Protein AF-A0A835EN81-F1 (afdb_monomer_lite)

Sequence (90 aa):
MAEEIRRRGRGGRRRPSSSRAALRRKVRELRRLVPGGDEAPEGALLARAADYIAGLRARVELLRALAAACEVAAGQPMQAVGGGGGECMG

Radius of gyration: 34.15 Å; chains: 1; bounding box: 62×20×129 Å

InterPro domains:
  IPR036638 Helix-loop-helix DNA-binding domain superfamily [SSF47459] (20-77)
  IP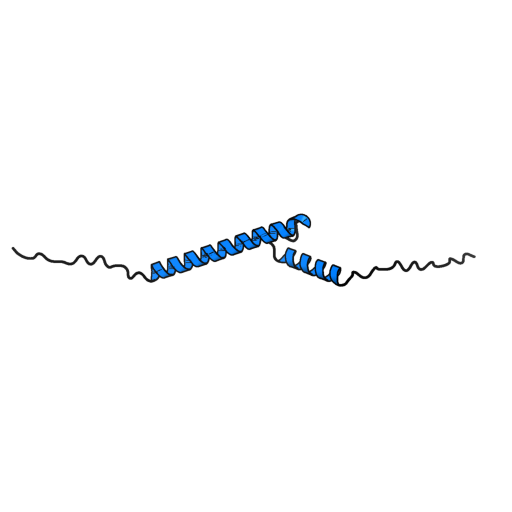R044660 Transcription factor IBH1-like [PTHR33124] (14-70)

Structure (mmCIF, N/CA/C/O backbone):
data_AF-A0A835EN81-F1
#
_entry.id   AF-A0A835EN81-F1
#
loop_
_atom_site.group_PDB
_atom_site.id
_atom_site.type_symbol
_atom_site.label_atom_id
_atom_site.label_alt_id
_atom_site.label_comp_id
_atom_site.label_asym_id
_atom_site.label_entity_id
_atom_site.label_seq_id
_atom_site.pdbx_PDB_ins_code
_atom_site.Cartn_x
_atom_site.Cartn_y
_atom_site.Cartn_z
_atom_site.occupancy
_atom_site.B_iso_or_equiv
_atom_site.auth_seq_id
_atom_site.auth_comp_id
_atom_site.auth_asym_id
_atom_site.auth_atom_id
_atom_site.pdbx_PDB_model_num
ATOM 1 N N . MET A 1 1 ? -17.996 4.207 67.613 1.00 42.38 1 MET A N 1
ATOM 2 C CA . MET A 1 1 ? -17.450 3.046 66.881 1.00 42.38 1 MET A CA 1
ATOM 3 C C . MET A 1 1 ? -18.062 3.046 65.498 1.00 42.38 1 MET A C 1
ATOM 5 O O . MET A 1 1 ? -19.264 2.861 65.378 1.00 42.38 1 MET A O 1
ATOM 9 N N . ALA A 1 2 ? -17.258 3.395 64.497 1.00 49.56 2 ALA A N 1
ATOM 10 C CA . ALA A 1 2 ? -17.649 3.412 63.097 1.00 49.56 2 ALA A CA 1
ATOM 11 C C . ALA A 1 2 ? -17.632 1.980 62.554 1.00 49.56 2 ALA A C 1
ATOM 13 O O . ALA A 1 2 ? -16.615 1.304 62.692 1.00 49.56 2 ALA A O 1
ATOM 14 N N . GLU A 1 3 ? -18.715 1.534 61.922 1.00 47.12 3 GLU A N 1
ATOM 15 C CA . GLU A 1 3 ? -18.674 0.327 61.099 1.00 47.12 3 GLU A CA 1
ATOM 16 C C . GLU A 1 3 ? -19.064 0.689 59.667 1.00 47.12 3 GLU A C 1
ATOM 18 O O . GLU A 1 3 ? -20.221 0.870 59.288 1.00 47.12 3 GLU A O 1
ATOM 23 N N . GLU A 1 4 ? -18.010 0.915 58.895 1.00 52.16 4 GLU A N 1
ATOM 24 C CA . GLU A 1 4 ? -18.018 1.377 57.524 1.00 52.16 4 GLU A CA 1
ATOM 25 C C . GLU A 1 4 ? -18.387 0.211 56.599 1.00 52.16 4 GLU A C 1
ATOM 27 O O . GLU A 1 4 ? -17.607 -0.712 56.340 1.00 52.16 4 GLU A O 1
ATOM 32 N N . ILE A 1 5 ? -19.623 0.246 56.101 1.00 61.28 5 ILE A N 1
ATOM 33 C CA . ILE A 1 5 ? -20.137 -0.684 55.097 1.00 61.28 5 ILE A CA 1
ATOM 34 C C . ILE A 1 5 ? -19.319 -0.488 53.818 1.00 61.28 5 ILE A C 1
ATOM 36 O O . ILE A 1 5 ? -19.578 0.409 53.013 1.00 61.28 5 ILE A O 1
ATOM 40 N N . ARG A 1 6 ? -18.320 -1.356 53.623 1.00 60.25 6 ARG A N 1
ATOM 41 C CA . ARG A 1 6 ? -17.500 -1.457 52.409 1.00 60.25 6 ARG A CA 1
ATOM 42 C C . ARG A 1 6 ? -18.383 -1.794 51.209 1.00 60.25 6 ARG A C 1
ATOM 44 O O . ARG A 1 6 ? -18.514 -2.954 50.811 1.00 60.25 6 ARG A O 1
ATOM 51 N N . ARG A 1 7 ? -18.956 -0.758 50.594 1.00 55.16 7 ARG A N 1
ATOM 52 C CA . ARG A 1 7 ? -19.587 -0.805 49.274 1.00 55.16 7 ARG A CA 1
ATOM 53 C C . ARG A 1 7 ? -18.519 -1.170 48.247 1.00 55.16 7 ARG A C 1
ATOM 55 O O . ARG A 1 7 ? -17.892 -0.312 47.633 1.00 55.16 7 ARG A O 1
ATOM 62 N N . ARG A 1 8 ? -18.300 -2.473 48.053 1.00 56.94 8 ARG A N 1
ATOM 63 C CA . ARG A 1 8 ? -17.547 -3.014 46.919 1.00 56.94 8 ARG A CA 1
ATOM 64 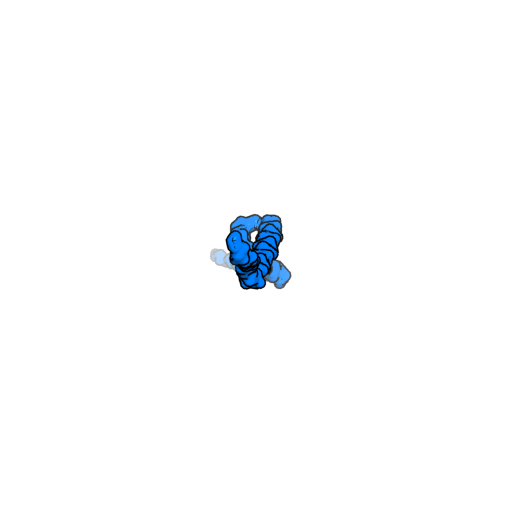C C . ARG A 1 8 ? -18.348 -2.741 45.649 1.00 56.94 8 ARG A C 1
ATOM 66 O O . ARG A 1 8 ? -19.072 -3.607 45.161 1.00 56.94 8 ARG A O 1
ATOM 73 N N . GLY A 1 9 ? -18.213 -1.529 45.118 1.00 48.84 9 GLY A N 1
ATOM 74 C CA . GLY A 1 9 ? -18.632 -1.183 43.770 1.00 48.84 9 GLY A CA 1
ATOM 75 C C . GLY A 1 9 ? -17.850 -2.036 42.780 1.00 48.84 9 GLY A C 1
ATOM 76 O O . GLY A 1 9 ? -16.768 -1.665 42.333 1.00 48.84 9 GLY A O 1
ATOM 77 N N . ARG A 1 10 ? -18.383 -3.214 42.447 1.00 58.19 10 ARG A N 1
ATOM 78 C CA . ARG A 1 10 ? -17.940 -4.002 41.298 1.00 58.19 10 ARG A CA 1
ATOM 79 C C . ARG A 1 10 ? -18.391 -3.257 40.047 1.00 58.19 10 ARG A C 1
ATOM 81 O O . ARG A 1 10 ? -19.410 -3.586 39.452 1.00 58.19 10 ARG A O 1
ATOM 88 N N . GLY A 1 11 ? -17.643 -2.216 39.685 1.00 55.12 11 GLY A N 1
ATOM 89 C CA . GLY A 1 11 ? -17.776 -1.543 38.403 1.00 55.12 11 GLY A CA 1
ATOM 90 C C . GLY A 1 11 ? -17.662 -2.594 37.309 1.00 55.12 11 GLY A C 1
ATOM 91 O O . GLY A 1 11 ? -16.603 -3.200 37.127 1.00 55.12 11 GLY A O 1
ATOM 92 N N . GLY A 1 12 ? -18.783 -2.873 36.647 1.00 55.00 12 GLY A N 1
ATOM 93 C CA . GLY A 1 12 ? -18.870 -3.857 35.584 1.00 55.00 12 GLY A CA 1
ATOM 94 C C . GLY A 1 12 ? -17.891 -3.493 34.480 1.00 55.00 12 GLY A C 1
ATOM 95 O O . GLY A 1 12 ? -18.172 -2.628 33.651 1.00 55.00 12 GLY A O 1
ATOM 96 N N . ARG A 1 13 ? -16.736 -4.166 34.452 1.00 62.75 13 ARG A N 1
ATOM 97 C CA . ARG A 1 13 ? -15.861 -4.187 33.282 1.00 62.75 13 ARG A CA 1
ATOM 98 C C . ARG A 1 13 ? -16.669 -4.837 32.169 1.00 62.75 13 ARG A C 1
ATOM 100 O O . ARG A 1 13 ? -16.702 -6.061 32.061 1.00 62.75 13 ARG A O 1
ATOM 107 N N . ARG A 1 14 ? -17.367 -4.017 31.376 1.00 61.44 14 ARG A N 1
ATOM 108 C CA . ARG A 1 14 ? -17.990 -4.432 30.118 1.00 61.44 14 ARG A CA 1
ATOM 109 C C . ARG A 1 14 ? -16.887 -5.096 29.304 1.00 61.44 14 ARG A C 1
ATOM 111 O O . ARG A 1 14 ? -16.005 -4.411 28.787 1.00 61.44 14 ARG A O 1
ATOM 118 N N . ARG A 1 15 ? -16.887 -6.432 29.263 1.00 64.19 15 ARG A N 1
ATOM 119 C CA . ARG A 1 15 ? -15.975 -7.192 28.411 1.00 64.19 15 ARG A CA 1
ATOM 120 C C . ARG A 1 15 ? -16.147 -6.634 26.996 1.00 64.19 15 ARG A C 1
ATOM 122 O O . ARG A 1 15 ? -17.291 -6.526 26.547 1.00 64.19 15 ARG A O 1
ATOM 129 N N . PRO A 1 16 ? -15.068 -6.219 26.313 1.00 61.31 16 PRO A N 1
ATOM 130 C CA . PRO A 1 16 ? -15.178 -5.840 24.917 1.00 61.31 16 PRO A CA 1
ATOM 131 C C . PRO A 1 16 ? -15.846 -6.999 24.184 1.00 61.31 16 PRO A C 1
ATOM 133 O O . PRO A 1 16 ? -15.427 -8.146 24.356 1.00 61.31 16 PRO A O 1
ATOM 136 N N . SER A 1 17 ? -16.888 -6.721 23.400 1.00 71.69 17 SER A N 1
ATOM 137 C CA . SER A 1 17 ? -17.398 -7.732 22.480 1.00 71.69 17 SER A CA 1
ATOM 138 C C . SER A 1 17 ? -16.223 -8.220 21.627 1.00 71.69 17 SER A C 1
ATOM 140 O O . SER A 1 17 ? -15.359 -7.424 21.241 1.00 71.69 17 SER A O 1
ATOM 142 N N . SER A 1 18 ? -16.156 -9.524 21.366 1.00 79.12 18 SER A N 1
ATOM 143 C CA . SER A 1 18 ? -15.083 -10.149 20.576 1.00 79.12 18 SER A CA 1
ATOM 144 C C . SER A 1 18 ? -14.816 -9.392 19.267 1.00 79.12 18 SER A C 1
ATOM 146 O O . SER A 1 18 ? -13.664 -9.166 18.902 1.00 79.12 18 SER A O 1
ATOM 148 N N . SER A 1 19 ? -15.880 -8.888 18.634 1.00 85.31 19 SER A N 1
ATOM 149 C CA . SER A 1 19 ? -15.835 -8.035 17.442 1.00 85.31 19 SER A CA 1
ATOM 150 C C . SER A 1 19 ? -15.026 -6.742 17.637 1.00 85.31 19 SER A C 1
ATOM 152 O O . SER A 1 19 ? -14.156 -6.423 16.827 1.00 85.31 19 SER A O 1
ATOM 154 N N . ARG A 1 20 ? -15.215 -6.017 18.748 1.00 88.69 20 ARG A N 1
ATOM 155 C CA . ARG A 1 20 ? -14.472 -4.773 19.017 1.00 88.69 20 ARG A CA 1
ATOM 156 C C . ARG A 1 20 ? -12.988 -5.040 19.275 1.00 88.69 20 ARG A C 1
ATOM 158 O O . ARG A 1 20 ? -12.145 -4.253 18.850 1.00 88.69 20 ARG A O 1
ATOM 165 N N . ALA A 1 21 ? -12.659 -6.137 19.958 1.00 89.81 21 ALA A N 1
ATOM 166 C CA . ALA A 1 21 ? -11.268 -6.543 20.161 1.00 89.81 21 ALA A CA 1
ATOM 167 C C . ALA A 1 21 ? -10.596 -6.931 18.831 1.00 89.81 21 ALA A C 1
ATOM 169 O O . ALA A 1 21 ? -9.478 -6.492 18.554 1.00 89.81 21 ALA A O 1
ATOM 170 N N . ALA A 1 22 ? -11.305 -7.676 17.978 1.00 92.88 22 ALA A N 1
ATOM 171 C CA . ALA A 1 22 ? -10.834 -8.039 16.645 1.00 92.88 22 ALA A CA 1
ATOM 172 C C . ALA A 1 22 ? -10.608 -6.804 15.757 1.00 92.88 22 ALA A C 1
ATOM 174 O O . ALA A 1 22 ? -9.564 -6.699 15.114 1.00 92.88 22 ALA A O 1
ATOM 175 N N . LEU A 1 23 ? -11.530 -5.835 15.771 1.00 92.75 23 LEU A N 1
ATOM 176 C CA . LEU A 1 23 ? -11.381 -4.583 15.028 1.00 92.75 23 LEU A CA 1
ATOM 177 C C . LEU A 1 23 ? -10.147 -3.798 15.487 1.00 92.75 23 LEU A C 1
ATOM 179 O O . LEU A 1 23 ? -9.345 -3.380 14.657 1.00 92.75 23 LEU A O 1
ATOM 183 N N . ARG A 1 24 ? -9.938 -3.662 16.803 1.00 92.56 24 ARG A N 1
ATOM 184 C CA . ARG A 1 24 ? -8.741 -2.997 17.347 1.00 92.56 24 ARG A CA 1
ATOM 185 C C . ARG A 1 24 ? -7.447 -3.679 16.909 1.00 92.56 24 ARG A C 1
ATOM 187 O O . ARG A 1 24 ? -6.472 -2.988 16.627 1.00 92.56 24 ARG A O 1
ATOM 194 N N . ARG A 1 25 ? -7.433 -5.015 16.824 1.00 94.56 25 ARG A N 1
ATOM 195 C CA . ARG A 1 25 ? -6.287 -5.764 16.291 1.00 94.56 25 ARG A CA 1
ATOM 196 C C . ARG A 1 25 ? -6.049 -5.438 14.816 1.00 94.56 25 ARG A C 1
ATOM 198 O O . ARG A 1 25 ? -4.912 -5.163 14.457 1.00 94.56 25 ARG A O 1
ATOM 205 N N . LYS A 1 26 ? -7.100 -5.414 13.988 1.00 94.81 26 LYS A N 1
ATOM 206 C CA . LYS A 1 26 ? -6.985 -5.062 12.562 1.00 94.81 26 LYS A CA 1
ATOM 207 C C . LYS A 1 26 ? -6.474 -3.636 12.353 1.00 94.81 26 LYS A C 1
ATOM 209 O O . LYS A 1 26 ? -5.587 -3.434 11.537 1.00 94.81 26 LYS A O 1
ATOM 214 N N . VAL A 1 27 ? -6.986 -2.669 13.116 1.00 95.12 27 VAL A N 1
ATOM 215 C CA . VAL A 1 27 ? -6.523 -1.272 13.046 1.00 95.12 27 VAL A CA 1
ATOM 216 C C . VAL A 1 27 ? -5.056 -1.165 13.454 1.00 95.12 27 VAL A C 1
ATOM 218 O O . VAL A 1 27 ? -4.286 -0.509 12.764 1.00 95.12 27 VAL A O 1
ATOM 221 N N . ARG A 1 28 ? -4.646 -1.842 14.536 1.00 95.62 28 ARG A N 1
ATOM 222 C CA . ARG A 1 28 ? -3.239 -1.872 14.966 1.00 95.62 28 ARG A CA 1
ATOM 223 C C . ARG A 1 28 ? -2.328 -2.450 13.887 1.00 95.62 28 ARG A C 1
ATOM 225 O O . ARG A 1 28 ? -1.252 -1.917 13.661 1.00 95.62 28 ARG A O 1
ATOM 232 N N . GLU A 1 29 ? -2.759 -3.526 13.241 1.00 96.88 29 GLU A N 1
ATOM 233 C CA . GLU A 1 29 ? -1.988 -4.134 12.161 1.00 96.88 29 GLU A CA 1
ATOM 234 C C . GLU A 1 29 ? -1.868 -3.192 10.963 1.00 96.88 29 GLU A C 1
ATOM 236 O O . GLU A 1 29 ? -0.777 -2.981 10.446 1.00 96.88 29 GLU A O 1
ATOM 241 N N . LEU A 1 30 ? -2.969 -2.545 10.576 1.00 96.81 30 LEU A N 1
ATOM 242 C CA . LEU A 1 30 ? -2.963 -1.595 9.471 1.00 96.81 30 LEU A CA 1
ATOM 243 C C . LEU A 1 30 ? -2.013 -0.415 9.728 1.00 96.81 30 LEU A C 1
ATOM 245 O O . LEU A 1 30 ? -1.274 -0.033 8.827 1.00 96.81 30 LEU A O 1
ATOM 249 N N . ARG A 1 31 ? -1.982 0.124 10.955 1.00 96.50 31 ARG A N 1
ATOM 250 C CA . ARG A 1 31 ? -1.064 1.218 11.321 1.00 96.50 31 ARG A CA 1
ATOM 251 C C . ARG A 1 31 ? 0.410 0.841 11.160 1.00 96.50 31 ARG A C 1
ATOM 253 O O . ARG A 1 31 ? 1.184 1.668 10.701 1.00 96.50 31 ARG A O 1
ATOM 260 N N . ARG A 1 32 ? 0.769 -0.411 11.461 1.00 97.06 32 ARG A N 1
ATOM 261 C CA . ARG A 1 32 ? 2.142 -0.925 11.316 1.00 97.06 32 ARG A CA 1
ATOM 262 C C . ARG A 1 32 ? 2.567 -1.113 9.864 1.00 97.06 32 ARG A C 1
ATOM 264 O O . ARG A 1 32 ? 3.748 -1.008 9.561 1.00 97.06 32 ARG A O 1
ATOM 271 N N . LEU A 1 33 ? 1.623 -1.443 8.984 1.00 97.38 33 LEU A N 1
ATOM 272 C CA . LEU A 1 33 ? 1.904 -1.718 7.572 1.00 97.38 33 LEU A CA 1
ATOM 273 C C . LEU A 1 33 ? 1.956 -0.451 6.716 1.00 97.38 33 LEU A C 1
ATOM 275 O O . LEU A 1 33 ? 2.635 -0.426 5.693 1.00 97.38 33 LEU A O 1
ATOM 279 N N . VAL A 1 34 ? 1.209 0.582 7.099 1.00 97.00 34 VAL A N 1
ATOM 280 C CA . VAL A 1 34 ? 1.116 1.828 6.339 1.00 97.00 34 VAL A CA 1
ATOM 281 C C . VAL A 1 34 ? 2.211 2.788 6.811 1.00 97.00 34 VAL A C 1
ATOM 283 O O . VAL A 1 34 ? 2.262 3.088 8.004 1.00 97.00 34 VAL A O 1
ATOM 286 N N . PRO A 1 35 ? 3.061 3.328 5.917 1.00 96.56 35 PRO A N 1
ATOM 287 C CA . PRO A 1 35 ? 4.053 4.332 6.286 1.00 96.56 35 PRO A CA 1
ATOM 288 C C . PRO A 1 35 ? 3.415 5.517 7.019 1.00 96.56 35 PRO A C 1
ATOM 290 O O . PRO A 1 35 ? 2.465 6.130 6.529 1.00 96.56 35 PRO A O 1
ATOM 293 N N . GLY A 1 36 ? 3.923 5.815 8.215 1.00 94.38 36 GLY A N 1
ATOM 294 C CA . GLY A 1 36 ? 3.379 6.817 9.137 1.00 94.38 36 GLY A CA 1
ATOM 295 C C . GLY A 1 36 ? 1.921 6.573 9.566 1.00 94.38 36 GLY A C 1
ATOM 296 O O . GLY A 1 36 ? 1.141 7.511 9.741 1.00 94.38 36 GLY A O 1
ATOM 297 N N . GLY A 1 37 ? 1.497 5.308 9.610 1.00 94.06 37 GLY A N 1
ATOM 298 C CA . GLY A 1 37 ? 0.162 4.908 10.043 1.00 94.06 37 GLY A CA 1
ATOM 299 C C . GLY A 1 37 ? -0.038 5.028 11.555 1.00 94.06 37 GLY A C 1
ATOM 300 O O . GLY A 1 37 ? -1.167 5.239 11.999 1.00 94.06 37 GLY A O 1
ATOM 301 N N . ASP A 1 38 ? 1.027 4.946 12.355 1.00 94.31 38 ASP A N 1
ATOM 302 C CA . ASP A 1 38 ? 0.953 5.109 13.811 1.00 94.31 38 ASP A CA 1
ATOM 303 C C . ASP A 1 38 ? 0.590 6.550 14.214 1.00 94.31 38 ASP A C 1
ATOM 305 O O . ASP A 1 38 ? -0.169 6.737 15.165 1.00 94.31 38 ASP A O 1
ATOM 309 N N . GLU A 1 39 ? 0.995 7.552 13.432 1.00 93.31 39 GLU A N 1
ATOM 310 C CA . GLU A 1 39 ? 0.679 8.972 13.636 1.00 93.31 39 GLU A CA 1
ATOM 311 C C . GLU A 1 39 ? -0.639 9.396 12.966 1.00 93.31 39 GLU A C 1
ATOM 313 O O . GLU A 1 39 ? -1.176 10.468 13.253 1.00 93.31 39 GLU A O 1
ATOM 318 N N . ALA A 1 40 ? -1.191 8.568 12.074 1.00 89.25 40 ALA A N 1
ATOM 319 C CA . ALA A 1 40 ? -2.381 8.921 11.311 1.00 89.25 40 ALA A CA 1
ATOM 320 C C . ALA A 1 40 ? -3.635 9.052 12.211 1.00 89.25 40 ALA A C 1
ATOM 322 O O . ALA A 1 40 ? -3.916 8.160 13.031 1.00 89.25 40 ALA A O 1
ATOM 323 N N . PRO A 1 41 ? -4.456 10.106 12.034 1.00 90.12 41 PRO A N 1
ATOM 324 C CA . PRO A 1 41 ? -5.789 10.182 12.630 1.00 90.12 41 PRO A CA 1
ATOM 325 C C . PRO A 1 41 ? -6.662 8.991 12.207 1.00 90.12 41 PRO A C 1
ATOM 327 O O . PRO A 1 41 ? -6.540 8.499 11.084 1.00 90.12 41 PRO A O 1
ATOM 330 N N . GLU A 1 42 ? -7.584 8.538 13.068 1.00 81.00 42 GLU A N 1
ATOM 33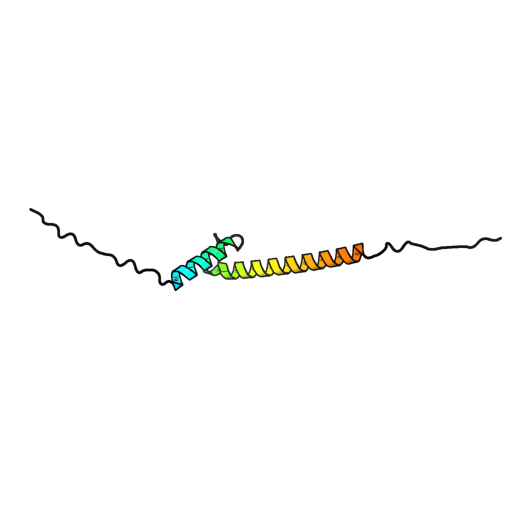1 C CA . GLU A 1 42 ? -8.442 7.371 12.772 1.00 81.00 42 GLU A CA 1
ATOM 332 C C . GLU A 1 42 ? -9.218 7.510 11.452 1.00 81.00 42 GLU A C 1
ATOM 334 O O . GLU A 1 42 ? -9.307 6.541 10.701 1.00 81.00 42 GLU A O 1
ATOM 339 N N . GLY A 1 43 ? -9.710 8.712 11.128 1.00 88.19 43 GLY A N 1
ATOM 340 C CA . GLY A 1 43 ? -10.433 8.970 9.877 1.00 88.19 43 GLY A CA 1
ATOM 341 C C . GLY A 1 43 ? -9.561 8.963 8.614 1.00 88.19 43 GLY A C 1
ATOM 342 O O . GLY A 1 43 ? -10.083 8.779 7.521 1.00 88.19 43 GLY A O 1
ATOM 343 N N . ALA A 1 44 ? -8.242 9.128 8.748 1.00 93.69 44 ALA A N 1
ATOM 344 C CA . ALA A 1 44 ? -7.319 9.247 7.616 1.00 93.69 44 ALA A CA 1
ATOM 345 C C . ALA A 1 44 ? -6.565 7.944 7.300 1.00 93.69 44 ALA A C 1
ATOM 347 O O . ALA A 1 44 ? -5.997 7.810 6.217 1.00 93.69 44 ALA A O 1
ATOM 348 N N . LEU A 1 45 ? -6.559 6.970 8.220 1.00 96.00 45 LEU A N 1
ATOM 349 C CA . LEU A 1 45 ? -5.757 5.749 8.084 1.00 96.00 45 LEU A CA 1
ATOM 350 C C . LEU A 1 45 ? 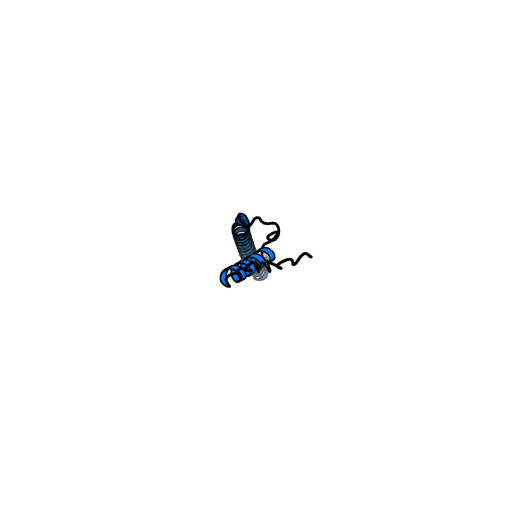-6.121 4.935 6.833 1.00 96.00 45 LEU A C 1
ATOM 352 O O . LEU A 1 45 ? -5.232 4.431 6.152 1.00 96.00 45 LEU A O 1
ATOM 356 N N . LEU A 1 46 ? -7.414 4.818 6.516 1.00 95.94 46 LEU A N 1
ATOM 357 C CA . LEU A 1 46 ? -7.868 4.076 5.335 1.00 95.94 46 LEU A CA 1
ATOM 358 C C . LEU A 1 46 ? -7.499 4.782 4.028 1.00 95.94 46 LEU A C 1
ATOM 360 O O . LEU A 1 46 ? -7.065 4.114 3.094 1.00 95.94 46 LEU A O 1
ATOM 364 N N . ALA A 1 47 ? -7.628 6.110 3.973 1.00 96.31 47 ALA A N 1
ATOM 365 C CA . ALA A 1 47 ? -7.231 6.891 2.802 1.00 96.31 47 ALA A CA 1
ATOM 366 C C . ALA A 1 47 ? -5.724 6.750 2.546 1.00 96.31 47 ALA A C 1
ATOM 368 O O . ALA A 1 47 ? -5.312 6.359 1.459 1.00 96.31 47 ALA A O 1
ATOM 369 N N . ARG A 1 48 ? -4.905 6.907 3.594 1.00 96.38 48 ARG A N 1
ATOM 370 C CA . ARG A 1 48 ? -3.453 6.718 3.493 1.00 96.38 48 ARG A CA 1
ATOM 371 C C . ARG A 1 48 ? -3.072 5.291 3.086 1.00 96.38 48 ARG A C 1
ATOM 373 O O . ARG A 1 48 ? -2.130 5.101 2.322 1.00 96.38 48 ARG A O 1
ATOM 380 N N . ALA A 1 49 ? -3.793 4.283 3.578 1.00 97.19 49 ALA A N 1
ATOM 381 C CA . ALA A 1 49 ? -3.592 2.903 3.147 1.00 97.19 49 ALA A CA 1
ATOM 382 C C . ALA A 1 49 ? -3.891 2.727 1.650 1.00 97.19 49 ALA A C 1
ATOM 384 O O . ALA A 1 49 ? -3.134 2.049 0.957 1.00 97.19 49 ALA A O 1
ATOM 385 N N . ALA A 1 50 ? -4.963 3.347 1.149 1.00 97.44 50 ALA A N 1
ATOM 386 C CA . ALA A 1 50 ? -5.309 3.317 -0.268 1.00 97.44 50 ALA A CA 1
ATOM 387 C C . ALA A 1 50 ? -4.219 3.976 -1.129 1.00 97.44 50 ALA A C 1
ATOM 389 O O . ALA A 1 50 ? -3.764 3.359 -2.094 1.00 97.44 50 ALA A O 1
ATOM 390 N N . ASP A 1 51 ? -3.736 5.154 -0.728 1.00 97.38 51 ASP A N 1
ATOM 391 C CA . ASP A 1 51 ? -2.641 5.854 -1.411 1.00 97.38 51 ASP A CA 1
ATOM 392 C C . ASP A 1 51 ? -1.366 5.005 -1.439 1.00 97.38 51 ASP A C 1
ATOM 394 O O . ASP A 1 51 ? -0.707 4.875 -2.473 1.00 97.38 51 ASP A O 1
ATOM 398 N N . TYR A 1 52 ? -1.037 4.358 -0.317 1.00 98.12 52 TYR A N 1
ATOM 399 C CA . TYR A 1 52 ? 0.132 3.490 -0.236 1.00 98.12 52 TYR A CA 1
ATOM 400 C C . TYR A 1 52 ? 0.013 2.266 -1.156 1.00 98.12 52 TYR A C 1
ATOM 402 O O . TYR A 1 52 ? 0.965 1.932 -1.863 1.00 98.12 52 TYR A O 1
ATOM 410 N N . ILE A 1 53 ? -1.161 1.628 -1.213 1.00 98.50 53 ILE A N 1
ATOM 411 C CA . ILE A 1 53 ? -1.421 0.513 -2.136 1.00 98.50 53 ILE A CA 1
ATOM 412 C C . ILE A 1 53 ? -1.288 0.973 -3.592 1.00 98.50 53 ILE A C 1
ATOM 414 O O . ILE A 1 53 ? -0.675 0.267 -4.395 1.00 98.50 53 ILE A O 1
ATOM 418 N N . ALA A 1 54 ? -1.833 2.141 -3.939 1.00 98.62 54 ALA A N 1
ATOM 419 C CA . ALA A 1 54 ? -1.725 2.696 -5.285 1.00 98.62 54 ALA A CA 1
ATOM 420 C C . ALA A 1 54 ? -0.258 2.946 -5.674 1.00 98.62 54 ALA A C 1
ATOM 422 O O . ALA A 1 54 ? 0.181 2.498 -6.735 1.00 98.62 54 ALA A O 1
ATOM 423 N N . GLY A 1 55 ? 0.529 3.559 -4.784 1.00 98.44 55 GLY A N 1
ATOM 424 C CA . GLY A 1 55 ? 1.958 3.791 -5.005 1.00 98.44 55 GLY A CA 1
ATOM 425 C C . GLY A 1 55 ? 2.765 2.497 -5.158 1.00 98.44 55 GLY A C 1
ATOM 426 O O . GLY A 1 55 ? 3.612 2.395 -6.047 1.00 98.44 55 GLY A O 1
ATOM 427 N N . LEU A 1 56 ? 2.481 1.476 -4.341 1.00 98.69 56 LEU A N 1
ATOM 428 C CA . LEU A 1 56 ? 3.118 0.162 -4.472 1.00 98.69 56 LEU A CA 1
ATOM 429 C C . LEU A 1 56 ? 2.802 -0.497 -5.819 1.00 98.69 56 LEU A C 1
ATOM 431 O O . LEU A 1 56 ? 3.711 -1.022 -6.461 1.00 98.69 56 LEU A O 1
ATOM 435 N N . ARG A 1 57 ? 1.541 -0.453 -6.263 1.00 98.69 57 ARG A N 1
ATOM 436 C CA . ARG A 1 57 ? 1.130 -1.006 -7.564 1.00 98.69 57 ARG A CA 1
ATOM 437 C C . ARG A 1 57 ? 1.863 -0.328 -8.715 1.00 98.69 57 ARG A C 1
ATOM 439 O O . ARG A 1 57 ? 2.496 -1.024 -9.504 1.00 98.69 57 ARG A O 1
ATOM 446 N N . ALA A 1 58 ? 1.876 1.004 -8.733 1.00 98.62 58 ALA A N 1
ATOM 447 C CA . ALA A 1 58 ? 2.590 1.773 -9.748 1.00 98.62 58 ALA A CA 1
ATOM 448 C C . ALA A 1 58 ? 4.091 1.436 -9.775 1.00 98.62 58 ALA A C 1
ATOM 450 O O . ALA A 1 58 ? 4.676 1.251 -10.841 1.00 98.62 58 ALA A O 1
ATOM 451 N N . ARG A 1 59 ? 4.726 1.281 -8.603 1.00 98.56 59 ARG A N 1
ATOM 452 C CA . ARG A 1 59 ? 6.145 0.906 -8.518 1.00 98.56 59 ARG A CA 1
ATOM 453 C C . ARG A 1 59 ? 6.412 -0.496 -9.065 1.00 98.56 59 ARG A C 1
ATOM 455 O O . ARG A 1 59 ? 7.417 -0.698 -9.738 1.00 98.56 59 ARG A O 1
ATOM 462 N N . VAL A 1 60 ? 5.535 -1.458 -8.785 1.00 98.75 60 VAL A N 1
ATOM 463 C CA . VAL A 1 60 ? 5.648 -2.820 -9.327 1.00 98.75 60 VAL A CA 1
ATOM 464 C C . VAL A 1 60 ? 5.482 -2.820 -10.847 1.00 98.75 60 VAL A C 1
ATOM 466 O O . VAL A 1 60 ? 6.251 -3.486 -11.536 1.00 98.75 60 VAL A O 1
ATOM 469 N N . GLU A 1 61 ? 4.515 -2.074 -11.377 1.00 98.69 61 GLU A N 1
ATOM 470 C CA . GLU A 1 61 ? 4.308 -1.931 -12.824 1.00 98.69 61 GLU A CA 1
ATOM 471 C C . GLU A 1 61 ? 5.523 -1.303 -13.510 1.00 98.69 61 GLU A C 1
ATOM 473 O O . GLU A 1 61 ? 6.026 -1.858 -14.486 1.00 98.69 61 GLU A O 1
ATOM 478 N N . LEU A 1 62 ? 6.063 -0.219 -12.945 1.00 98.56 62 LEU A N 1
ATOM 479 C CA . LEU A 1 62 ? 7.282 0.418 -13.439 1.00 98.56 62 LEU A CA 1
ATOM 480 C C . LEU A 1 62 ? 8.464 -0.558 -13.464 1.00 98.56 62 LEU A C 1
ATOM 482 O O . LEU A 1 62 ? 9.145 -0.675 -14.478 1.00 98.56 62 LEU A O 1
ATOM 486 N N . LEU A 1 63 ? 8.711 -1.274 -12.363 1.00 98.56 63 LEU A N 1
ATOM 487 C CA . LEU A 1 63 ? 9.828 -2.217 -12.282 1.00 98.56 63 LEU A CA 1
ATOM 488 C C . LEU A 1 63 ? 9.685 -3.370 -13.281 1.00 98.56 63 LEU A C 1
ATOM 490 O O . LEU A 1 63 ? 10.682 -3.790 -13.860 1.00 98.56 63 LEU A O 1
ATOM 494 N N . ARG A 1 64 ? 8.462 -3.851 -13.527 1.00 98.31 64 ARG A N 1
ATOM 495 C CA . ARG A 1 64 ? 8.195 -4.857 -14.566 1.00 98.31 64 ARG A CA 1
ATOM 496 C C . ARG A 1 64 ? 8.476 -4.318 -15.966 1.00 98.31 64 ARG A C 1
ATOM 498 O O . ARG A 1 64 ? 9.098 -5.018 -16.757 1.00 98.31 64 ARG A O 1
ATOM 505 N N . ALA A 1 65 ? 8.060 -3.087 -16.257 1.00 97.81 65 ALA A N 1
ATOM 506 C CA . ALA A 1 65 ? 8.340 -2.449 -17.541 1.00 97.81 65 ALA A CA 1
ATOM 507 C C . ALA A 1 65 ? 9.850 -2.258 -17.762 1.00 97.81 65 ALA A C 1
ATOM 509 O O . ALA A 1 65 ? 10.354 -2.545 -18.845 1.00 97.81 65 ALA A O 1
ATOM 510 N N . LEU A 1 66 ? 10.581 -1.842 -16.724 1.00 97.69 66 LEU A N 1
ATOM 511 C CA . LEU A 1 66 ? 12.039 -1.716 -16.775 1.00 97.69 66 LEU A CA 1
ATOM 512 C C . LEU A 1 66 ? 12.727 -3.069 -16.973 1.00 97.69 66 LEU A C 1
ATOM 514 O O . LEU A 1 66 ? 13.627 -3.167 -17.799 1.00 97.69 66 LEU A O 1
ATOM 518 N N . ALA A 1 67 ? 12.293 -4.113 -16.262 1.00 96.94 67 ALA A N 1
ATOM 519 C CA . ALA A 1 67 ? 12.829 -5.460 -16.442 1.00 96.94 67 ALA A CA 1
ATOM 520 C C . ALA A 1 67 ? 12.636 -5.952 -17.886 1.00 96.94 67 ALA A C 1
ATOM 522 O O . ALA A 1 67 ? 13.603 -6.372 -18.516 1.00 96.94 67 ALA A O 1
ATOM 523 N N . ALA A 1 68 ? 11.431 -5.794 -18.443 1.00 96.12 68 ALA A N 1
ATOM 524 C CA . ALA A 1 68 ? 11.143 -6.153 -19.830 1.00 96.12 68 ALA A CA 1
ATOM 525 C C . ALA A 1 68 ? 11.994 -5.349 -20.833 1.00 96.12 68 ALA A C 1
ATOM 527 O O . ALA A 1 68 ? 12.510 -5.905 -21.798 1.00 96.12 68 ALA A O 1
ATOM 528 N N . ALA A 1 69 ? 12.192 -4.048 -20.598 1.00 95.75 69 ALA A N 1
ATOM 529 C CA . ALA A 1 69 ? 13.046 -3.221 -21.450 1.00 95.75 69 ALA A CA 1
ATOM 530 C C . ALA A 1 69 ? 14.521 -3.662 -21.402 1.00 95.75 69 ALA A C 1
ATOM 532 O O . ALA A 1 69 ? 15.180 -3.709 -22.441 1.00 95.75 69 ALA A O 1
ATOM 533 N N . CYS A 1 70 ? 15.031 -4.027 -20.222 1.00 95.12 70 CYS A N 1
ATOM 534 C CA . CYS A 1 70 ? 16.381 -4.567 -20.066 1.00 95.12 70 CYS A CA 1
ATOM 535 C C . CYS A 1 70 ? 16.545 -5.927 -20.760 1.00 95.12 70 CYS A C 1
ATOM 537 O O . CYS A 1 70 ? 17.582 -6.162 -21.374 1.00 95.12 70 CYS A O 1
ATOM 539 N N . GLU A 1 71 ? 15.539 -6.804 -20.705 1.00 92.00 71 GLU A N 1
ATOM 540 C CA . GLU A 1 71 ? 15.547 -8.082 -21.433 1.00 92.00 71 GLU A CA 1
ATOM 541 C C . GLU A 1 71 ? 15.591 -7.868 -22.950 1.00 92.00 71 GLU A C 1
ATOM 543 O O . GLU A 1 71 ? 16.390 -8.503 -23.636 1.00 92.00 71 GLU A O 1
ATOM 548 N N . VAL A 1 72 ? 14.803 -6.925 -23.479 1.00 87.88 72 VAL A N 1
ATOM 549 C CA . VAL A 1 72 ? 14.841 -6.563 -24.906 1.00 87.88 72 VAL A CA 1
ATOM 550 C C . VAL A 1 72 ? 16.205 -5.992 -25.295 1.00 87.88 72 VAL A C 1
ATOM 552 O O . VAL A 1 72 ? 16.751 -6.372 -26.329 1.00 87.88 72 VAL A O 1
ATOM 555 N N . ALA A 1 73 ? 16.783 -5.118 -24.468 1.00 81.56 73 ALA A N 1
ATOM 556 C CA . ALA A 1 73 ? 18.104 -4.543 -24.715 1.00 81.56 73 ALA A CA 1
ATOM 557 C C . ALA A 1 73 ? 19.225 -5.597 -24.661 1.00 81.56 73 ALA A C 1
ATOM 559 O O . ALA A 1 73 ? 20.166 -5.526 -25.446 1.00 81.56 73 ALA A O 1
ATOM 560 N N . ALA A 1 74 ? 19.114 -6.591 -23.775 1.00 78.56 74 ALA A N 1
ATOM 561 C CA . ALA A 1 74 ? 20.056 -7.706 -23.679 1.00 78.56 74 ALA A CA 1
ATOM 562 C C . ALA A 1 74 ? 19.862 -8.760 -24.789 1.00 78.56 74 ALA A C 1
ATOM 564 O O . ALA A 1 74 ? 20.800 -9.483 -25.119 1.00 78.56 74 ALA A O 1
ATOM 565 N N . GLY A 1 75 ? 18.656 -8.852 -25.358 1.00 64.75 7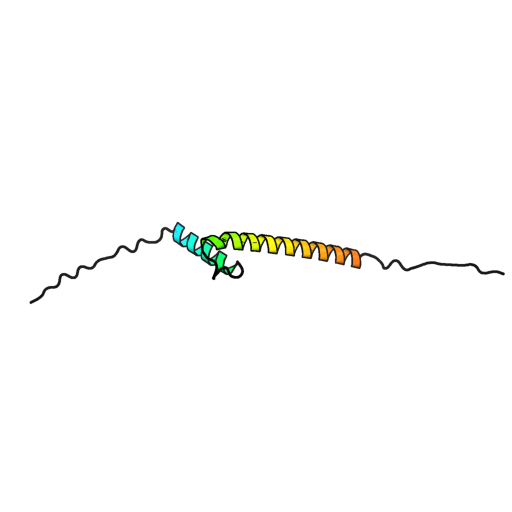5 GLY A N 1
ATOM 566 C CA . GLY A 1 75 ? 18.295 -9.764 -26.443 1.00 64.75 75 GLY A CA 1
ATOM 567 C C . GLY A 1 75 ? 18.539 -9.220 -27.853 1.00 64.75 75 GLY A C 1
ATOM 568 O O . GLY A 1 75 ? 18.383 -9.975 -28.812 1.00 64.75 75 GLY A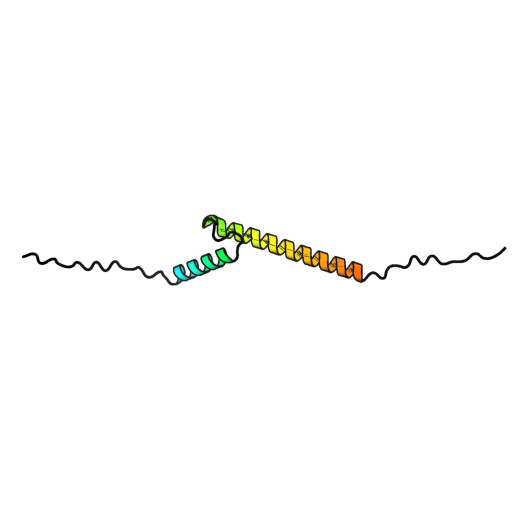 O 1
ATOM 569 N N . GLN A 1 76 ? 18.927 -7.950 -28.015 1.00 53.41 76 GLN A N 1
ATOM 570 C CA . GLN A 1 76 ? 19.433 -7.469 -29.299 1.00 53.41 76 GLN A CA 1
ATOM 571 C C . GLN A 1 76 ? 20.889 -7.923 -29.458 1.00 53.41 76 GLN A C 1
ATOM 573 O O . GLN A 1 76 ? 21.760 -7.381 -28.772 1.00 53.41 76 GLN A O 1
ATOM 578 N N . PRO A 1 77 ? 21.211 -8.871 -30.367 1.00 48.75 77 PRO A N 1
ATOM 579 C CA . PRO A 1 77 ? 22.578 -8.951 -30.842 1.00 48.75 77 PRO A CA 1
ATOM 580 C C . PRO A 1 77 ? 22.885 -7.573 -31.413 1.00 48.75 77 PRO A C 1
ATOM 582 O O . PRO A 1 77 ? 22.151 -7.086 -32.274 1.00 48.75 77 PRO A O 1
ATOM 585 N N . MET A 1 78 ? 23.919 -6.933 -30.866 1.00 52.00 78 MET A N 1
ATOM 586 C CA . MET A 1 78 ? 24.550 -5.746 -31.425 1.00 52.00 78 MET A CA 1
ATOM 587 C C . MET A 1 78 ? 24.593 -5.967 -32.935 1.00 52.00 78 MET A C 1
ATOM 589 O O . MET A 1 78 ? 25.340 -6.834 -33.389 1.00 52.00 78 MET A O 1
ATOM 593 N N . GLN A 1 79 ? 23.703 -5.311 -33.693 1.00 54.34 79 GLN A N 1
ATOM 594 C CA . GLN A 1 79 ? 23.723 -5.425 -35.141 1.00 54.34 79 GLN A CA 1
ATOM 595 C C . GLN A 1 79 ? 25.066 -4.840 -35.525 1.00 54.34 79 GLN A C 1
ATOM 597 O O . GLN A 1 79 ? 25.264 -3.625 -35.476 1.00 54.34 79 GLN A O 1
ATOM 602 N N . ALA A 1 80 ? 26.022 -5.737 -35.767 1.00 51.94 80 ALA A N 1
ATOM 603 C CA . ALA A 1 80 ? 27.308 -5.393 -36.304 1.00 51.94 80 ALA A CA 1
ATOM 604 C C . ALA A 1 80 ? 26.998 -4.509 -37.501 1.00 51.94 80 ALA A C 1
ATOM 606 O O . ALA A 1 80 ? 26.241 -4.907 -38.391 1.00 51.94 80 ALA A O 1
ATOM 607 N N . VAL A 1 81 ? 27.530 -3.291 -37.478 1.00 60.62 81 VAL A N 1
ATOM 608 C CA . VAL A 1 81 ? 27.618 -2.440 -38.655 1.00 60.62 81 VAL A CA 1
ATOM 609 C C . VAL A 1 81 ? 28.533 -3.205 -39.624 1.00 60.62 81 VAL A C 1
ATOM 611 O O . VAL A 1 81 ? 29.751 -3.091 -39.647 1.00 60.62 81 VAL A O 1
ATOM 614 N N . GLY A 1 82 ? 27.932 -4.167 -40.310 1.00 55.19 82 GLY A N 1
ATOM 615 C CA . GLY A 1 82 ? 28.530 -5.048 -41.290 1.00 55.19 82 GLY A CA 1
ATOM 616 C C . GLY A 1 82 ? 28.182 -4.495 -42.654 1.00 55.19 82 GLY A C 1
ATOM 617 O O . GLY A 1 82 ? 27.425 -5.106 -43.396 1.00 55.19 82 GLY A O 1
ATOM 618 N N . GLY A 1 83 ? 28.705 -3.309 -42.955 1.00 52.59 83 GLY A N 1
ATOM 619 C CA . GLY A 1 83 ? 28.797 -2.817 -44.321 1.00 52.59 83 GLY A CA 1
ATOM 620 C C . GLY A 1 83 ? 30.061 -3.376 -44.966 1.00 52.59 83 GLY A C 1
ATOM 621 O O . GLY A 1 83 ? 31.048 -2.661 -45.090 1.00 52.59 83 GLY A O 1
ATOM 622 N N . GLY A 1 84 ? 30.051 -4.664 -45.322 1.00 51.81 84 GLY A N 1
ATOM 623 C CA . GLY A 1 84 ? 30.879 -5.148 -46.432 1.00 51.81 84 GLY A CA 1
ATOM 624 C C . GLY A 1 84 ? 30.302 -4.583 -47.736 1.00 51.81 84 GLY A C 1
ATOM 625 O O . GLY A 1 84 ? 29.110 -4.321 -47.812 1.00 51.81 84 GLY A O 1
ATOM 626 N N . GLY A 1 85 ? 31.044 -4.341 -48.802 1.00 52.22 85 GLY A N 1
ATOM 627 C CA . GLY A 1 85 ? 32.429 -4.618 -49.122 1.00 52.22 85 GLY A CA 1
ATOM 628 C C . GLY A 1 85 ? 32.606 -4.338 -50.617 1.00 52.22 85 GLY A C 1
ATOM 629 O O . GLY A 1 85 ? 31.639 -4.406 -51.368 1.00 52.22 85 GLY A O 1
ATOM 630 N N . GLY A 1 86 ? 33.847 -4.080 -51.024 1.00 55.62 86 GLY A N 1
ATOM 631 C CA . GLY A 1 86 ? 34.328 -4.379 -52.371 1.00 55.62 86 GLY A CA 1
ATOM 632 C C . GLY A 1 86 ? 34.007 -3.379 -53.477 1.00 55.62 86 GLY A C 1
ATOM 633 O O . GLY A 1 86 ? 32.980 -3.480 -54.131 1.00 55.62 86 GLY A O 1
ATOM 634 N N . GLU A 1 87 ? 35.012 -2.586 -53.835 1.00 47.06 87 GLU A N 1
ATOM 635 C CA . GLU A 1 87 ? 35.386 -2.464 -55.244 1.00 47.06 87 GLU A CA 1
ATOM 636 C C . GLU A 1 87 ? 36.913 -2.348 -55.354 1.00 47.06 87 GLU A C 1
ATOM 638 O O . GLU A 1 87 ? 37.539 -1.364 -54.968 1.00 47.06 87 GLU A O 1
ATOM 643 N N . CYS A 1 88 ? 37.504 -3.458 -55.804 1.00 55.34 88 CYS A N 1
ATOM 644 C CA . CYS A 1 88 ? 38.853 -3.567 -56.337 1.00 55.34 88 CYS A CA 1
ATOM 645 C C . CYS A 1 88 ? 38.771 -3.428 -57.867 1.00 55.34 88 CYS A C 1
ATOM 647 O O . CYS A 1 88 ? 37.833 -3.959 -58.458 1.00 55.34 88 CYS A O 1
ATOM 649 N N . MET A 1 89 ? 39.832 -2.876 -58.469 1.00 59.12 89 MET A N 1
ATOM 650 C CA . MET A 1 89 ? 40.099 -2.685 -59.913 1.00 59.12 89 MET A CA 1
ATOM 651 C C . MET A 1 89 ? 39.411 -1.457 -60.543 1.00 59.12 89 MET A C 1
ATOM 653 O O . MET A 1 89 ? 38.209 -1.289 -60.404 1.00 59.12 89 MET A O 1
ATOM 657 N N . GLY A 1 90 ? 40.112 -0.573 -61.261 1.00 56.75 90 GLY A N 1
ATOM 658 C CA . GLY A 1 90 ? 41.492 -0.606 -61.760 1.00 56.75 90 GLY A CA 1
ATOM 659 C C . GLY A 1 90 ? 41.925 0.742 -62.327 1.00 56.75 90 GLY A C 1
ATOM 660 O O . GLY A 1 90 ? 41.093 1.676 -62.340 1.00 56.75 90 GLY A O 1
#

pLDDT: mean 80.11, std 19.41, range [42.38, 98.75]

Organism: NCBI:txid1010633

Secondary structure (DSSP, 8-state):
--------------PPPHHHHHHHHHHHHHHHHSTT-SSS-TTTHHHHHHHHHHHHHHHHHHHHHHHHHHHHHHHS--------------

Foldseek 3Di:
DDDDDPPPPPPPPPDPDPVVVVVVVVLVVLLVVFVNSVVDDPVCSVVSSVVVVVVVVVVVVVVVVVVVVVVVVVPDPPPPPPPDDDDDDD